Protein AF-A0A7W0R862-F1 (afdb_monomer_lite)

Sequence (71 aa):
MPLTLLCIATYLKGHEFLRECHRQGHRVLLLTEEKLRDADWPRDAVDGFFYVRREMPQADVRSGAAHLART

Structure (mmCIF, N/CA/C/O backbone):
data_AF-A0A7W0R862-F1
#
_entry.id   AF-A0A7W0R862-F1
#
loop_
_atom_site.group_PDB
_atom_site.id
_atom_site.type_symbol
_atom_site.label_atom_id
_atom_site.label_alt_id
_atom_site.label_comp_id
_atom_site.label_asym_id
_atom_site.label_entity_id
_atom_site.label_seq_id
_atom_site.pdbx_PDB_ins_code
_atom_site.Cartn_x
_atom_site.Cartn_y
_atom_site.Cartn_z
_atom_site.occupancy
_atom_site.B_iso_or_equiv
_atom_site.auth_seq_id
_atom_site.auth_comp_id
_atom_site.auth_asym_id
_atom_site.auth_atom_id
_atom_site.pdbx_PDB_model_num
ATOM 1 N N . MET A 1 1 ? -6.896 7.451 17.928 1.00 82.12 1 MET A N 1
ATOM 2 C CA . MET A 1 1 ? -7.194 8.088 16.627 1.00 82.12 1 MET A CA 1
ATOM 3 C C . MET A 1 1 ? -6.578 7.208 15.554 1.00 82.12 1 MET A C 1
ATOM 5 O O . MET A 1 1 ? -5.384 6.954 15.662 1.00 82.12 1 MET A O 1
ATOM 9 N N . PRO A 1 2 ? -7.360 6.661 14.613 1.00 90.94 2 PRO A N 1
ATOM 10 C CA . PRO A 1 2 ? -6.820 5.823 13.546 1.00 90.94 2 PRO A CA 1
ATOM 11 C C . PRO A 1 2 ? -5.936 6.647 12.595 1.00 90.94 2 PRO A C 1
ATOM 13 O O . PRO A 1 2 ? -6.257 7.795 12.294 1.00 90.94 2 PRO A O 1
ATOM 16 N N . LEU A 1 3 ? -4.811 6.070 12.164 1.00 96.06 3 LEU A N 1
ATOM 17 C CA . LEU A 1 3 ? -3.856 6.662 11.224 1.00 96.06 3 LEU A CA 1
ATOM 18 C C . LEU A 1 3 ? -3.950 5.972 9.858 1.00 96.06 3 LEU A C 1
ATOM 20 O O . LEU A 1 3 ? -4.442 4.847 9.760 1.00 96.06 3 LEU A O 1
ATOM 24 N N . THR A 1 4 ? -3.405 6.625 8.831 1.00 97.19 4 THR A N 1
ATOM 25 C CA . THR A 1 4 ? -3.110 6.004 7.532 1.00 97.19 4 THR A CA 1
ATOM 26 C C . THR A 1 4 ? -1.617 5.694 7.455 1.00 97.19 4 THR A C 1
ATOM 28 O O . THR A 1 4 ? -0.784 6.581 7.646 1.00 97.19 4 THR A O 1
ATOM 31 N N . LEU A 1 5 ? -1.271 4.441 7.166 1.00 97.31 5 LEU A N 1
ATOM 32 C CA . LEU A 1 5 ? 0.100 3.941 7.102 1.00 97.31 5 LEU A CA 1
ATOM 33 C C . LEU A 1 5 ? 0.448 3.551 5.666 1.00 97.31 5 LEU A C 1
ATOM 35 O O . LEU A 1 5 ? -0.138 2.620 5.118 1.00 97.31 5 LEU A O 1
ATOM 39 N N . LEU A 1 6 ? 1.433 4.227 5.072 1.00 97.38 6 LEU A N 1
ATOM 40 C CA . LEU A 1 6 ? 2.025 3.818 3.799 1.00 97.38 6 LEU A CA 1
ATOM 41 C C . LEU A 1 6 ? 3.231 2.910 4.063 1.00 9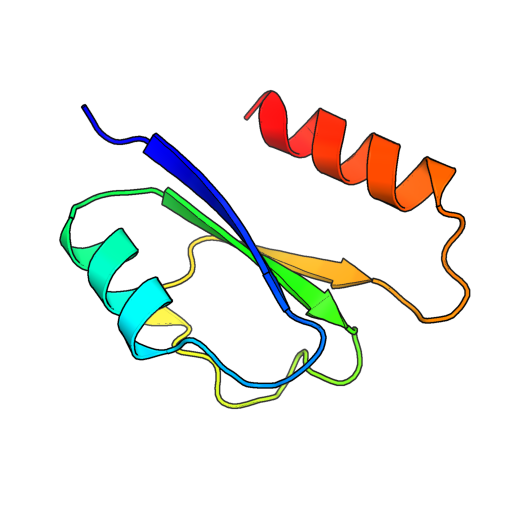7.38 6 LEU A C 1
ATOM 43 O O . LEU A 1 6 ? 4.327 3.377 4.375 1.00 97.38 6 LEU A O 1
ATOM 47 N N . CYS A 1 7 ? 3.024 1.608 3.927 1.00 97.44 7 CYS A N 1
ATOM 48 C CA . CYS A 1 7 ? 4.060 0.592 4.043 1.00 97.44 7 CYS A CA 1
ATOM 49 C C . CYS A 1 7 ? 4.773 0.428 2.699 1.00 97.44 7 CYS A C 1
ATOM 51 O O . CYS A 1 7 ? 4.123 0.343 1.661 1.00 97.44 7 CYS A O 1
ATOM 53 N N . ILE A 1 8 ? 6.105 0.354 2.704 1.00 95.94 8 ILE A N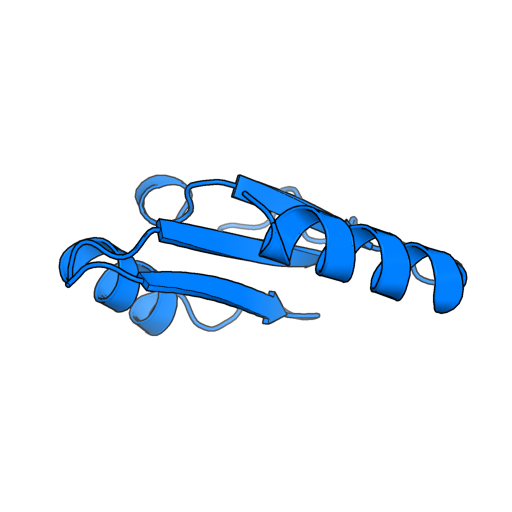 1
ATOM 54 C CA . ILE A 1 8 ? 6.907 0.194 1.483 1.00 95.94 8 ILE A CA 1
ATOM 55 C C . ILE A 1 8 ? 7.742 -1.078 1.599 1.00 95.94 8 ILE A C 1
ATOM 57 O O . ILE A 1 8 ? 8.528 -1.224 2.537 1.00 95.94 8 ILE A O 1
ATOM 61 N N . ALA A 1 9 ? 7.596 -1.994 0.641 1.00 95.81 9 ALA A N 1
ATOM 62 C CA . ALA A 1 9 ? 8.316 -3.263 0.653 1.00 95.81 9 ALA A CA 1
ATOM 63 C C . ALA A 1 9 ? 8.724 -3.719 -0.754 1.00 95.81 9 ALA A C 1
ATOM 65 O O . ALA A 1 9 ? 7.887 -3.924 -1.626 1.00 95.81 9 ALA A O 1
ATOM 66 N N . THR A 1 10 ? 10.019 -3.955 -0.957 1.00 91.81 10 THR A N 1
ATOM 67 C CA . THR A 1 10 ? 10.595 -4.525 -2.193 1.00 91.81 10 THR A CA 1
ATOM 68 C C . THR A 1 10 ? 10.781 -6.049 -2.132 1.00 91.81 10 THR A C 1
ATOM 70 O O . THR A 1 10 ? 11.301 -6.666 -3.058 1.00 91.81 10 THR A O 1
ATOM 73 N N . TYR A 1 11 ? 10.329 -6.669 -1.038 1.00 94.56 11 TYR A N 1
ATOM 74 C CA . TYR A 1 11 ? 10.366 -8.108 -0.773 1.00 94.56 11 TYR A CA 1
ATOM 75 C C . TYR A 1 11 ? 9.111 -8.506 0.003 1.00 94.56 11 TYR A C 1
ATOM 77 O O . TYR A 1 11 ? 8.559 -7.673 0.720 1.00 94.56 11 TYR A O 1
ATOM 85 N N . LEU A 1 12 ? 8.703 -9.773 -0.085 1.00 96.69 12 LEU A N 1
ATOM 86 C CA . LEU A 1 12 ? 7.592 -10.312 0.700 1.00 96.69 12 LEU A CA 1
ATOM 87 C C . LEU A 1 12 ? 7.996 -10.412 2.182 1.00 96.69 12 LEU A C 1
ATOM 89 O O . LEU A 1 12 ? 8.732 -11.319 2.567 1.00 96.69 12 LEU A O 1
ATOM 93 N N . LYS A 1 13 ? 7.569 -9.444 3.001 1.00 94.94 13 LYS A N 1
ATOM 94 C CA . LYS A 1 13 ? 7.869 -9.375 4.440 1.00 94.94 13 LYS A CA 1
ATOM 95 C C . LYS A 1 13 ? 6.884 -8.477 5.183 1.00 94.94 13 LYS A C 1
ATOM 97 O O . LYS A 1 13 ? 6.272 -7.598 4.587 1.00 94.94 13 LYS A O 1
ATOM 102 N N . GLY A 1 14 ? 6.838 -8.617 6.507 1.00 96.25 14 GLY A N 1
ATOM 103 C CA . GLY A 1 14 ? 6.104 -7.694 7.377 1.00 96.25 14 GLY A CA 1
ATOM 104 C C . GLY A 1 14 ? 4.638 -8.059 7.602 1.00 96.25 14 GLY A C 1
ATOM 105 O O . GLY A 1 14 ? 3.885 -7.206 8.051 1.00 96.25 14 GLY A O 1
ATOM 106 N N . HIS A 1 15 ? 4.228 -9.302 7.337 1.00 98.31 15 HIS A N 1
ATOM 107 C CA . HIS A 1 15 ? 2.849 -9.776 7.522 1.00 98.31 15 HIS A CA 1
ATOM 108 C C . HIS A 1 15 ? 2.277 -9.446 8.897 1.00 98.31 15 HIS A C 1
ATOM 110 O O . HIS A 1 15 ? 1.213 -8.844 8.980 1.00 98.31 15 HIS A O 1
ATOM 116 N N . GLU A 1 16 ? 3.005 -9.785 9.962 1.00 98.44 16 GLU A N 1
ATOM 117 C CA . GLU A 1 16 ? 2.566 -9.521 11.337 1.00 98.44 16 GLU A CA 1
ATOM 118 C C . GLU A 1 16 ? 2.440 -8.025 11.624 1.00 98.44 16 GLU A C 1
ATOM 120 O O . GLU A 1 16 ? 1.504 -7.604 12.291 1.00 98.44 16 GLU A O 1
ATOM 125 N N . PHE A 1 17 ? 3.325 -7.202 11.053 1.00 98.38 17 PHE A N 1
ATOM 126 C CA . PHE A 1 17 ? 3.220 -5.750 11.165 1.00 98.38 17 PHE A CA 1
ATOM 127 C C . PHE A 1 17 ? 1.951 -5.227 10.477 1.00 98.38 17 PHE A C 1
ATOM 129 O O . PHE A 1 17 ? 1.194 -4.482 11.089 1.00 98.38 17 PHE A O 1
ATOM 136 N N . LEU A 1 18 ? 1.682 -5.655 9.238 1.00 98.56 18 LEU A N 1
ATOM 137 C CA . LEU A 1 18 ? 0.489 -5.243 8.487 1.00 98.56 18 LEU A CA 1
ATOM 138 C C . LEU A 1 18 ? -0.800 -5.646 9.221 1.00 98.56 18 LEU A C 1
ATOM 140 O O . LEU A 1 18 ? -1.687 -4.814 9.413 1.00 98.56 18 LEU A O 1
ATOM 144 N N . ARG A 1 19 ? -0.870 -6.899 9.694 1.00 98.69 19 ARG A N 1
ATOM 145 C CA . ARG A 1 19 ? -2.000 -7.427 10.477 1.00 98.69 19 ARG A CA 1
ATOM 146 C C . ARG A 1 19 ? -2.215 -6.654 11.766 1.00 98.69 19 ARG A C 1
ATOM 148 O O . ARG A 1 19 ? -3.346 -6.311 12.090 1.00 98.69 19 ARG A O 1
ATOM 155 N N . GLU A 1 20 ? -1.141 -6.362 12.488 1.00 98.50 20 GLU A N 1
ATOM 156 C CA . GLU A 1 20 ? -1.220 -5.634 13.747 1.00 98.50 20 GLU A CA 1
ATOM 157 C C . GLU A 1 20 ? -1.699 -4.195 13.541 1.00 98.50 20 GLU A C 1
ATOM 159 O O . GLU A 1 20 ? -2.582 -3.731 14.260 1.00 98.50 20 GLU A O 1
ATOM 164 N N . CYS A 1 21 ? -1.189 -3.503 12.521 1.00 98.25 21 CYS A N 1
ATOM 165 C CA . CYS A 1 21 ? -1.661 -2.170 12.162 1.00 98.25 21 CYS A CA 1
ATOM 166 C C . CYS A 1 21 ? -3.161 -2.162 11.837 1.00 98.25 21 CYS A C 1
ATOM 168 O O . CYS A 1 21 ? -3.896 -1.321 12.359 1.00 98.25 21 CYS A O 1
ATOM 170 N N . HIS A 1 22 ? -3.620 -3.121 11.031 1.00 98.25 22 HIS A N 1
ATOM 171 C CA . HIS A 1 22 ? -5.038 -3.275 10.719 1.00 98.25 22 HIS A CA 1
ATOM 172 C C . HIS A 1 22 ? -5.870 -3.591 11.977 1.00 98.25 22 HIS A C 1
ATOM 174 O O . HIS A 1 22 ? -6.898 -2.961 12.215 1.00 98.25 22 HIS A O 1
ATOM 180 N N . ARG A 1 23 ? -5.392 -4.489 12.853 1.00 98.31 23 ARG A N 1
ATOM 181 C CA . ARG A 1 23 ? -6.044 -4.843 14.129 1.00 98.31 23 ARG A CA 1
ATOM 182 C C . ARG A 1 23 ? -6.184 -3.650 15.079 1.00 98.31 23 ARG A C 1
ATOM 184 O O . ARG A 1 23 ? -7.165 -3.566 15.813 1.00 98.31 23 ARG A O 1
ATOM 191 N N . GLN A 1 24 ? -5.230 -2.719 15.058 1.00 98.06 24 GLN A N 1
ATOM 192 C CA . GLN A 1 24 ? -5.303 -1.452 15.797 1.00 98.06 24 GLN A CA 1
ATOM 193 C C . GLN A 1 24 ? -6.259 -0.425 15.156 1.00 98.06 24 GLN A C 1
ATOM 195 O O . GLN A 1 24 ? -6.415 0.687 15.667 1.00 98.06 24 GLN A O 1
ATOM 200 N N . GLY A 1 25 ? -6.923 -0.784 14.054 1.00 97.94 25 GLY A N 1
ATOM 201 C CA . GLY A 1 25 ? -7.888 0.052 13.348 1.00 97.94 25 GLY A CA 1
ATOM 202 C C . GLY A 1 25 ? -7.244 1.110 12.455 1.00 97.94 25 GLY A C 1
ATOM 203 O O . GLY A 1 25 ? -7.874 2.126 12.168 1.00 97.94 25 GLY A O 1
ATOM 204 N N . HIS A 1 26 ? -5.981 0.936 12.057 1.00 98.19 26 HIS A N 1
ATOM 205 C CA . HIS A 1 26 ? -5.330 1.824 11.095 1.00 98.19 26 HIS A CA 1
ATOM 206 C C . HIS A 1 26 ? -5.658 1.420 9.662 1.00 98.19 26 HIS A C 1
ATOM 208 O O . HIS A 1 26 ? -5.819 0.240 9.362 1.00 98.19 26 HIS A O 1
ATOM 214 N N . ARG A 1 27 ? -5.687 2.411 8.769 1.00 97.81 27 ARG A N 1
ATOM 215 C CA . ARG A 1 27 ? -5.744 2.176 7.327 1.00 97.81 27 ARG A CA 1
ATOM 216 C C . ARG A 1 27 ? -4.343 1.836 6.832 1.00 97.81 27 ARG A C 1
ATOM 218 O O . ARG A 1 27 ? -3.420 2.635 6.995 1.00 97.81 27 ARG A O 1
ATOM 225 N N . VAL A 1 28 ? -4.177 0.678 6.214 1.00 98.50 28 VAL A N 1
ATOM 226 C CA . VAL A 1 28 ? -2.897 0.133 5.761 1.00 98.50 28 VAL A CA 1
ATOM 227 C C . VAL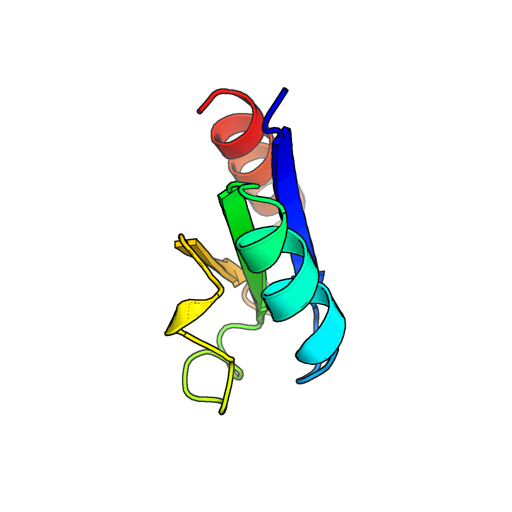 A 1 28 ? -2.838 0.159 4.237 1.00 98.50 28 VAL A C 1
ATOM 229 O O . VAL A 1 28 ? -3.577 -0.537 3.551 1.00 98.50 28 VAL A O 1
ATOM 232 N N . LEU A 1 29 ? -1.921 0.951 3.689 1.00 98.31 29 LEU A N 1
ATOM 233 C CA . LEU A 1 29 ? -1.621 1.007 2.261 1.00 98.31 29 LEU A CA 1
ATOM 234 C C . LEU A 1 29 ? -0.254 0.365 2.017 1.00 98.31 29 LEU A C 1
ATOM 236 O O . LEU A 1 29 ? 0.698 0.662 2.737 1.00 98.31 29 LEU A O 1
ATOM 240 N N . LEU A 1 30 ? -0.123 -0.477 0.995 1.00 98.12 30 LEU A N 1
ATOM 241 C CA . LEU A 1 30 ? 1.131 -1.142 0.650 1.00 98.12 30 LEU A CA 1
ATOM 242 C C . LEU A 1 30 ? 1.626 -0.708 -0.731 1.00 98.12 30 LEU A C 1
ATOM 244 O O . LEU A 1 30 ? 0.983 -0.976 -1.741 1.00 98.12 30 LEU A O 1
ATOM 248 N N . LEU A 1 31 ? 2.808 -0.096 -0.774 1.00 96.88 31 LEU A N 1
ATOM 249 C CA . LEU A 1 31 ? 3.587 0.140 -1.985 1.00 96.88 31 LEU A CA 1
ATOM 250 C C . LEU A 1 31 ? 4.627 -0.975 -2.148 1.00 96.88 31 LEU A C 1
ATOM 252 O O . LEU A 1 31 ? 5.534 -1.115 -1.322 1.00 96.88 31 LEU A O 1
ATOM 256 N N . THR A 1 32 ? 4.526 -1.759 -3.218 1.00 97.12 32 THR A N 1
ATOM 257 C CA . THR A 1 32 ? 5.456 -2.863 -3.491 1.00 97.12 32 THR A CA 1
ATOM 258 C C . THR A 1 32 ? 5.884 -2.925 -4.955 1.00 97.12 32 THR A C 1
ATOM 260 O O . THR A 1 32 ? 5.377 -2.189 -5.797 1.00 97.12 32 THR A O 1
ATOM 263 N N . GLU A 1 33 ? 6.865 -3.762 -5.281 1.00 96.62 33 GLU A N 1
ATOM 264 C CA . GLU A 1 33 ? 7.248 -3.988 -6.675 1.00 96.62 33 GLU A CA 1
ATOM 265 C C . GLU A 1 33 ? 6.142 -4.741 -7.420 1.00 96.62 33 GLU A C 1
ATOM 267 O O . GLU A 1 33 ? 5.548 -5.674 -6.886 1.00 96.62 33 GLU A O 1
ATOM 272 N N . GLU A 1 34 ? 5.899 -4.392 -8.684 1.00 96.19 34 GLU A N 1
ATOM 273 C CA . GLU A 1 34 ? 4.860 -5.035 -9.501 1.00 96.19 34 GLU A CA 1
ATOM 274 C C . GLU A 1 34 ? 5.026 -6.562 -9.592 1.00 96.19 34 GLU A C 1
ATOM 276 O O . GLU A 1 34 ? 4.035 -7.287 -9.561 1.00 96.19 34 GLU A O 1
ATOM 281 N N . LYS A 1 35 ? 6.268 -7.066 -9.587 1.00 95.69 35 LYS A N 1
ATOM 282 C CA . LYS A 1 35 ? 6.570 -8.510 -9.573 1.00 95.69 35 LYS A CA 1
ATOM 283 C C . LYS A 1 35 ? 6.038 -9.248 -8.331 1.00 95.69 35 LYS A C 1
ATOM 285 O O . LYS A 1 35 ? 5.969 -10.470 -8.339 1.00 95.69 35 LYS A O 1
ATOM 290 N N . LEU A 1 36 ? 5.714 -8.523 -7.257 1.00 97.12 36 LEU A N 1
ATOM 291 C CA . LEU A 1 36 ? 5.181 -9.056 -5.999 1.00 97.12 36 LEU A CA 1
ATOM 292 C C . LEU A 1 36 ? 3.659 -8.887 -5.888 1.00 97.12 36 LEU A C 1
ATOM 294 O O . LEU A 1 36 ? 3.105 -9.154 -4.824 1.00 97.12 36 LEU A O 1
ATOM 298 N N . ARG A 1 37 ? 2.970 -8.453 -6.952 1.00 96.50 37 ARG A N 1
ATOM 299 C CA . ARG A 1 37 ? 1.509 -8.258 -6.973 1.00 96.50 37 ARG A CA 1
ATOM 300 C C . ARG A 1 37 ? 0.727 -9.488 -6.515 1.00 96.50 37 ARG A C 1
ATOM 302 O O . ARG A 1 37 ? -0.226 -9.366 -5.742 1.00 96.50 37 ARG A O 1
ATOM 309 N N . ASP A 1 38 ? 1.157 -10.652 -6.979 1.00 97.00 38 ASP A N 1
ATOM 310 C CA . ASP A 1 38 ? 0.482 -11.928 -6.737 1.00 97.00 38 ASP A CA 1
ATOM 311 C C . ASP A 1 38 ? 1.136 -12.739 -5.615 1.00 97.00 38 ASP A C 1
ATOM 313 O O . ASP A 1 38 ? 0.753 -13.877 -5.364 1.00 97.00 38 ASP A O 1
ATOM 317 N N . ALA A 1 39 ? 2.108 -12.152 -4.910 1.00 97.50 39 ALA A N 1
ATOM 318 C CA . ALA A 1 39 ? 2.685 -12.777 -3.731 1.00 97.50 39 ALA A CA 1
ATOM 319 C C . ALA A 1 39 ? 1.641 -12.906 -2.604 1.00 97.50 39 ALA A C 1
ATOM 321 O O . ALA A 1 39 ? 0.620 -12.208 -2.586 1.00 97.50 39 ALA A O 1
ATOM 322 N N . ASP A 1 40 ? 1.926 -13.793 -1.651 1.00 97.75 40 ASP A N 1
ATOM 323 C CA . ASP A 1 40 ? 1.037 -14.148 -0.541 1.00 97.75 40 ASP A CA 1
ATOM 324 C C . ASP A 1 40 ? 1.023 -13.075 0.565 1.00 97.75 40 ASP A C 1
ATOM 326 O O . ASP A 1 40 ? 1.460 -13.284 1.695 1.00 97.75 40 ASP A O 1
ATOM 330 N N . TRP A 1 41 ? 0.612 -11.859 0.209 1.00 98.38 41 TRP A N 1
ATOM 331 C CA . TRP A 1 41 ? 0.389 -10.759 1.146 1.00 98.38 41 TRP A CA 1
ATOM 332 C C . TRP A 1 41 ? -0.877 -11.003 1.981 1.00 98.38 41 TRP A C 1
ATOM 334 O O . TRP A 1 41 ? -1.833 -11.580 1.463 1.00 98.38 41 TRP A O 1
ATOM 344 N N . PRO A 1 42 ? -0.953 -10.508 3.232 1.00 98.06 42 PRO A N 1
ATOM 345 C CA . PRO A 1 42 ? -2.174 -10.581 4.034 1.00 98.06 42 PRO A CA 1
ATOM 346 C C . PRO A 1 42 ? -3.217 -9.593 3.485 1.00 98.06 42 PRO A C 1
ATOM 348 O O . PRO A 1 42 ? -3.323 -8.460 3.950 1.00 98.06 42 PRO A O 1
ATOM 351 N N . ARG A 1 43 ? -3.930 -9.988 2.422 1.00 97.62 43 ARG A N 1
ATOM 352 C CA . ARG A 1 43 ? -4.854 -9.118 1.665 1.00 97.62 43 ARG A CA 1
ATOM 353 C C . ARG A 1 43 ? -6.014 -8.596 2.511 1.00 97.62 43 ARG A C 1
ATOM 355 O O . ARG A 1 43 ? -6.555 -7.546 2.201 1.00 97.62 43 ARG A O 1
ATOM 362 N N . ASP A 1 44 ? -6.371 -9.324 3.559 1.00 98.00 44 ASP A N 1
ATOM 363 C CA . ASP A 1 44 ? -7.355 -8.949 4.571 1.00 98.00 44 ASP A CA 1
ATOM 364 C C . ASP A 1 44 ? -6.891 -7.781 5.456 1.00 98.00 44 ASP A C 1
ATOM 366 O O . ASP A 1 44 ? -7.721 -7.028 5.950 1.00 98.00 44 ASP A O 1
ATOM 370 N N . ALA A 1 45 ? -5.577 -7.600 5.619 1.00 98.31 45 ALA A N 1
ATOM 371 C CA . ALA A 1 45 ? -4.978 -6.562 6.455 1.00 98.31 45 ALA A CA 1
ATOM 372 C C . ALA A 1 45 ? -4.453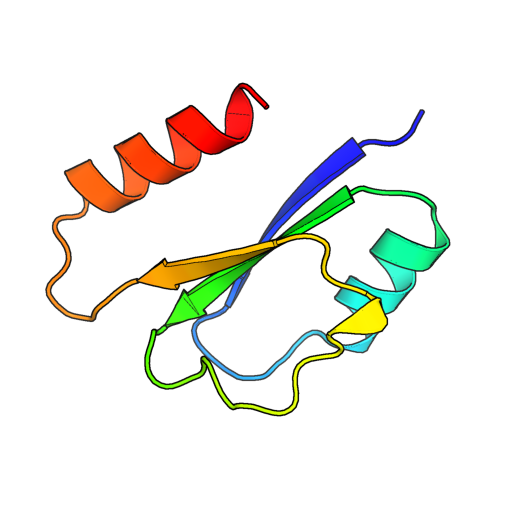 -5.345 5.668 1.00 98.31 45 ALA A C 1
ATOM 374 O O . ALA A 1 45 ? -3.796 -4.480 6.249 1.00 98.31 45 ALA A O 1
ATOM 375 N N . VAL A 1 46 ? -4.675 -5.283 4.350 1.00 98.50 46 VAL A N 1
ATOM 376 C CA . VAL A 1 46 ? -4.190 -4.200 3.480 1.00 98.50 46 VAL A CA 1
ATOM 377 C C . VAL A 1 46 ? -5.362 -3.591 2.718 1.00 98.50 46 VAL A C 1
ATOM 379 O O . VAL A 1 46 ? -5.950 -4.225 1.849 1.00 98.50 46 VAL A O 1
ATOM 382 N N . ASP A 1 47 ? -5.650 -2.323 2.992 1.00 98.12 47 ASP A N 1
ATOM 383 C CA . ASP A 1 47 ? -6.765 -1.576 2.401 1.00 98.12 47 ASP A CA 1
ATOM 384 C C . ASP A 1 47 ? -6.481 -1.091 0.971 1.00 98.12 47 ASP A C 1
ATOM 386 O O . ASP A 1 47 ? -7.399 -0.741 0.229 1.00 98.12 47 ASP A O 1
ATOM 390 N N . GLY A 1 48 ? -5.210 -1.033 0.561 1.00 97.81 48 GLY A N 1
ATOM 391 C CA . GLY A 1 48 ? -4.844 -0.615 -0.790 1.00 97.81 48 GLY A CA 1
ATOM 392 C C . GLY A 1 48 ? -3.452 -1.061 -1.209 1.00 97.81 48 GLY A C 1
ATOM 393 O O . GLY A 1 48 ? -2.486 -0.885 -0.470 1.00 97.81 48 GLY A O 1
ATOM 394 N N . PHE A 1 49 ? -3.348 -1.594 -2.425 1.00 98.00 49 PHE A N 1
ATOM 395 C CA . PHE A 1 49 ? -2.084 -1.994 -3.033 1.00 98.00 49 PHE A CA 1
ATOM 396 C C . PHE A 1 49 ? -1.685 -1.026 -4.146 1.00 98.00 49 PHE A C 1
ATOM 398 O O . PHE A 1 49 ? -2.478 -0.702 -5.029 1.00 98.00 49 PHE A O 1
ATOM 405 N N . PHE A 1 50 ? -0.422 -0.620 -4.128 1.00 97.38 50 PHE A N 1
ATOM 406 C CA . PHE A 1 50 ? 0.199 0.252 -5.114 1.00 97.38 50 PHE A CA 1
ATOM 407 C C . PHE A 1 50 ? 1.497 -0.384 -5.594 1.00 97.38 50 PHE A C 1
ATOM 409 O O . PHE A 1 50 ? 2.228 -0.998 -4.815 1.00 97.38 50 PHE A O 1
ATOM 416 N N . TYR A 1 51 ? 1.799 -0.227 -6.880 1.00 96.50 51 TYR A N 1
ATOM 417 C CA . TYR A 1 51 ? 2.903 -0.941 -7.509 1.00 96.50 51 TYR A CA 1
ATOM 418 C C . TYR A 1 51 ? 3.906 0.010 -8.147 1.00 96.50 51 TYR A C 1
ATOM 420 O O . TYR A 1 51 ? 3.532 0.915 -8.893 1.00 96.50 51 TYR A O 1
ATOM 428 N N . VAL A 1 52 ? 5.189 -0.238 -7.894 1.00 95.44 52 VAL A N 1
ATOM 429 C CA .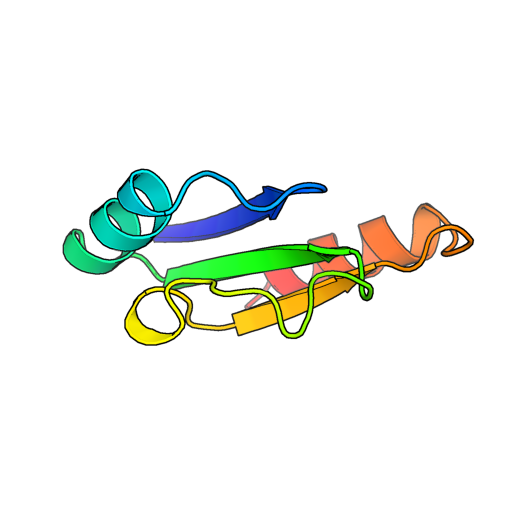 VAL A 1 52 ? 6.299 0.395 -8.611 1.00 95.44 52 VAL A CA 1
ATOM 430 C C . VAL A 1 52 ? 6.938 -0.586 -9.586 1.00 95.44 52 VAL A C 1
ATOM 432 O O . VAL A 1 52 ? 7.011 -1.792 -9.339 1.00 95.44 52 VAL A O 1
ATOM 435 N N . ARG A 1 53 ? 7.434 -0.050 -10.701 1.00 93.75 53 ARG A N 1
ATOM 436 C CA . ARG A 1 53 ? 8.235 -0.778 -11.693 1.00 93.75 53 ARG A CA 1
ATOM 437 C C . ARG A 1 53 ? 9.696 -0.377 -11.548 1.00 93.75 53 ARG A C 1
ATOM 439 O O . ARG A 1 53 ? 9.975 0.755 -11.163 1.00 93.75 53 ARG A O 1
ATOM 446 N N . ARG A 1 54 ? 10.624 -1.274 -11.897 1.00 87.44 54 ARG A N 1
ATOM 447 C CA . ARG A 1 54 ? 12.075 -1.035 -11.757 1.00 87.44 54 ARG A CA 1
ATOM 448 C C . ARG A 1 54 ? 12.546 0.253 -12.444 1.00 87.44 54 ARG A C 1
ATOM 450 O O . ARG A 1 54 ? 13.437 0.920 -11.939 1.00 87.44 54 ARG A O 1
ATOM 457 N N . GLU A 1 55 ? 11.931 0.595 -13.569 1.00 92.56 55 GLU A N 1
ATOM 458 C CA . GLU A 1 55 ? 12.292 1.745 -14.410 1.00 92.56 55 GLU A CA 1
ATOM 459 C C . GLU A 1 55 ? 11.360 2.950 -14.203 1.00 92.56 55 GLU A C 1
ATOM 461 O O . GLU A 1 55 ? 11.379 3.898 -14.983 1.00 92.56 55 GLU A O 1
ATOM 466 N N . MET A 1 56 ? 10.520 2.930 -13.163 1.00 95.00 56 MET A N 1
ATOM 467 C CA . MET A 1 56 ? 9.628 4.046 -12.868 1.00 95.00 56 MET A CA 1
ATOM 468 C C . MET A 1 56 ? 10.443 5.282 -12.442 1.00 95.00 56 MET A C 1
ATOM 470 O O . MET A 1 56 ? 11.262 5.176 -11.522 1.00 95.00 56 MET A O 1
ATOM 474 N N . PRO A 1 57 ? 10.218 6.461 -13.052 1.00 96.62 57 PRO A N 1
ATOM 475 C CA . PRO A 1 57 ? 10.883 7.688 -12.636 1.00 96.62 57 PRO A CA 1
ATOM 476 C C . PRO A 1 57 ? 10.623 7.994 -11.159 1.00 96.62 57 PRO A C 1
ATOM 478 O O . PRO A 1 57 ? 9.488 7.944 -10.683 1.00 96.62 57 PRO A O 1
ATOM 481 N N . GLN A 1 58 ? 11.666 8.378 -10.417 1.00 93.81 58 GLN A N 1
ATOM 482 C CA . GLN A 1 58 ? 11.517 8.702 -8.991 1.00 93.81 58 GLN A CA 1
ATOM 483 C C . GLN A 1 58 ? 10.528 9.853 -8.745 1.00 93.81 58 GLN A C 1
ATOM 485 O O . GLN A 1 58 ? 9.873 9.889 -7.702 1.00 93.81 58 GLN A O 1
ATOM 490 N N . ALA A 1 59 ? 10.414 10.788 -9.693 1.00 96.62 59 ALA A N 1
ATOM 491 C CA . ALA A 1 59 ? 9.452 11.885 -9.639 1.00 96.62 59 ALA A CA 1
ATOM 492 C C . ALA A 1 59 ? 7.998 11.384 -9.637 1.00 96.62 59 ALA A C 1
ATOM 494 O O . ALA A 1 59 ? 7.168 11.916 -8.898 1.00 96.62 59 ALA A O 1
ATOM 495 N N . ASP A 1 60 ? 7.712 10.318 -10.384 1.00 96.06 60 ASP A N 1
ATOM 496 C CA . ASP A 1 60 ? 6.377 9.728 -10.469 1.00 96.06 60 ASP A CA 1
ATOM 497 C C . ASP A 1 60 ? 6.038 8.983 -9.177 1.00 96.06 60 ASP A C 1
ATOM 499 O O . ASP A 1 60 ? 4.959 9.175 -8.619 1.00 96.06 60 ASP A O 1
ATOM 503 N N . VAL A 1 61 ? 6.994 8.218 -8.629 1.00 94.44 61 VAL A N 1
ATOM 504 C CA . VAL A 1 61 ? 6.837 7.547 -7.324 1.00 94.44 61 VAL A CA 1
ATOM 505 C C . VAL A 1 61 ? 6.553 8.569 -6.220 1.00 94.44 61 VAL A C 1
ATOM 507 O O . VAL A 1 61 ? 5.635 8.386 -5.419 1.00 94.44 61 VAL A O 1
ATOM 510 N N . ARG A 1 62 ? 7.307 9.677 -6.189 1.00 94.38 62 ARG A N 1
ATOM 511 C CA . ARG A 1 62 ? 7.104 10.767 -5.221 1.00 94.38 62 ARG A CA 1
ATOM 512 C C . ARG A 1 62 ? 5.748 11.437 -5.395 1.00 94.38 62 ARG A C 1
ATOM 514 O O . ARG A 1 62 ? 5.063 11.662 -4.402 1.00 94.38 62 ARG A O 1
ATOM 521 N N . SER A 1 63 ? 5.351 11.729 -6.630 1.00 96.12 63 SER A N 1
ATOM 522 C CA . SER A 1 63 ? 4.052 12.339 -6.931 1.00 96.12 63 SER A CA 1
ATOM 523 C C . SER A 1 63 ? 2.894 11.436 -6.503 1.00 96.12 63 SER A C 1
ATOM 525 O O . SER A 1 63 ? 1.942 11.915 -5.886 1.00 96.12 63 SER A O 1
ATOM 527 N N . GLY A 1 64 ? 3.008 10.126 -6.745 1.00 95.00 64 GLY A N 1
ATOM 528 C CA . GLY A 1 64 ? 2.053 9.122 -6.281 1.00 95.00 64 GLY A CA 1
ATOM 529 C C . GLY A 1 64 ? 1.962 9.069 -4.756 1.00 95.00 64 GLY A C 1
ATOM 530 O O . GLY A 1 64 ? 0.874 9.202 -4.203 1.00 95.00 64 GLY A O 1
ATOM 531 N N . ALA A 1 65 ? 3.097 8.973 -4.058 1.00 93.69 65 A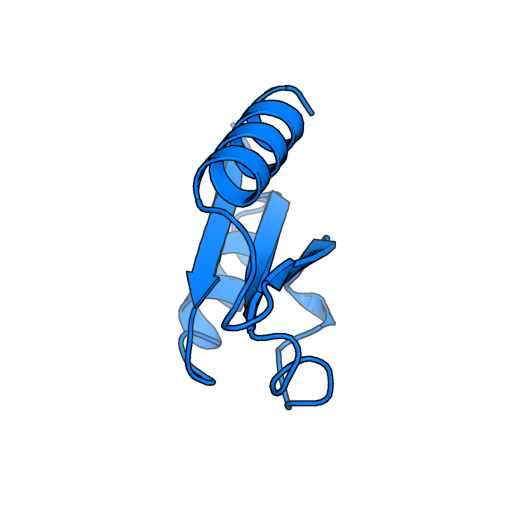LA A N 1
ATOM 532 C CA . ALA A 1 65 ? 3.124 8.989 -2.593 1.00 93.69 65 ALA A CA 1
ATOM 533 C C . ALA A 1 65 ? 2.536 10.290 -2.014 1.00 93.69 65 ALA A C 1
ATOM 535 O O . ALA A 1 65 ? 1.749 10.252 -1.069 1.00 93.69 65 ALA A O 1
ATOM 536 N N . ALA A 1 66 ? 2.854 11.441 -2.616 1.00 94.88 66 ALA A N 1
ATOM 537 C CA . ALA A 1 66 ? 2.297 12.730 -2.218 1.00 94.88 66 ALA A CA 1
ATOM 538 C C . ALA A 1 66 ? 0.778 12.793 -2.432 1.00 94.88 66 ALA A C 1
ATOM 540 O O . ALA A 1 66 ? 0.080 13.416 -1.635 1.00 94.88 66 ALA A O 1
ATOM 541 N N . HIS A 1 67 ? 0.259 12.169 -3.493 1.00 94.44 67 HIS A N 1
ATOM 542 C CA . HIS A 1 67 ? -1.179 12.040 -3.717 1.00 94.44 67 HIS A CA 1
ATOM 543 C C . HIS A 1 67 ? -1.847 11.190 -2.632 1.00 94.44 67 HIS A C 1
ATOM 545 O O . HIS A 1 67 ? -2.831 11.641 -2.053 1.00 94.44 67 HIS A O 1
ATOM 551 N N . LEU A 1 68 ? -1.279 10.027 -2.296 1.00 93.94 68 LEU A N 1
ATOM 552 C CA . LEU A 1 68 ? -1.805 9.154 -1.238 1.00 93.94 68 LEU A CA 1
ATOM 553 C C . LEU A 1 68 ? -1.826 9.828 0.136 1.00 93.94 68 LEU A C 1
ATOM 555 O O . LEU A 1 68 ? -2.758 9.622 0.903 1.00 93.94 68 LEU A O 1
ATOM 559 N N . ALA A 1 69 ? -0.849 10.687 0.428 1.00 92.62 69 ALA A N 1
ATOM 560 C CA . ALA A 1 69 ? -0.805 11.444 1.679 1.00 92.62 69 ALA A CA 1
ATOM 561 C C . ALA A 1 69 ? -1.960 12.457 1.844 1.00 92.62 69 ALA A C 1
ATOM 563 O O . ALA A 1 69 ? -2.110 13.031 2.920 1.00 92.62 69 ALA A O 1
ATOM 564 N N . ARG A 1 70 ? -2.758 12.707 0.795 1.00 92.56 70 ARG A N 1
ATOM 565 C CA . ARG A 1 70 ? -3.923 13.609 0.820 1.00 92.56 70 ARG A CA 1
ATOM 566 C C . ARG A 1 70 ? -5.269 12.880 0.908 1.00 92.56 70 ARG A C 1
ATOM 568 O O . ARG A 1 70 ? -6.298 13.550 0.865 1.00 92.56 70 ARG A O 1
ATOM 575 N N . THR A 1 71 ? -5.267 11.548 0.984 1.00 86.38 71 THR A N 1
ATOM 576 C CA . THR A 1 71 ? -6.473 10.699 1.072 1.00 86.38 71 THR A CA 1
ATOM 577 C C . THR A 1 71 ? -6.633 10.088 2.448 1.00 86.38 71 THR A C 1
ATOM 579 O O . THR A 1 71 ? -7.772 9.717 2.790 1.00 86.38 71 THR A O 1
#

pLDDT: mean 96.03, std 2.95, range [82.12, 98.69]

Radius of gyration: 12.21 Å; chains: 1; bounding box: 20×28×31 Å

Foldseek 3Di:
DAEEDEAEDADPDCQVVLQVSVVVVHAAEYEYAPVCVPPPHPPVSHPYYHHDYPPDDPVVVVVVVVVVVVD

Secondary structure (DSSP, 8-state):
---EEEEEESSS--HHHHHHHHHTT-EEEEEEEGGGTTS---GGG-SEEEEE-TT--HHHHHHHHHHHTT-